Protein AF-A0A1Q7WBE5-F1 (afdb_monomer)

Foldseek 3Di:
DDPQPPPVLVVLVVLLVVLVVVLVVLVVVLVVLVVCLVVPPDPVVNVVSVVVSVVSVVVSVVSNVVSVVSNVVSVVVVVVSVVVVVVVVVVVVVVVVVVPDDD

Secondary structure (DSSP, 8-state):
--------HHHHHHHHHHHHHHHHHHHHHHHHHHTTGGG--SHHHHHHHHHHHHHHHHHHHHHHHHHHHHHHHHHHHHHHHHHHHHHHHHHHHHHHHHH----

Nearest PDB structures (foldseek):
  4ilo-assembly1_A  TM=8.464E-01  e=1.066E+00  Chlamydia trachomatis L2/434/Bu
  3na7-assembly1_A  TM=6.321E-01  e=3.097E+00  Helicobacter pylori NCTC 11638
  6g6w-assembly1_B  TM=4.286E-0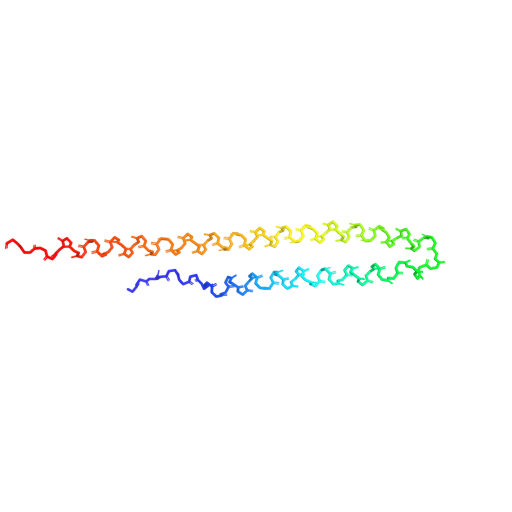1  e=1.761E+00  Bos taurus
  7pg5-assembly1_B  TM=3.885E-01  e=1.286E+00  Homo sapiens
  4jps-assembly1_B  TM=3.597E-01  e=2.566E+00  Homo sapiens

Solvent-accessible surface area (backbone atoms only — not comparable to full-atom values): 5904 Å² total; per-residue (Å²): 131,84,84,66,83,74,67,56,62,63,62,51,51,51,50,40,54,52,45,53,50,52,48,53,54,56,54,55,53,49,58,56,55,62,73,45,63,91,70,53,92,41,71,72,56,44,53,53,47,54,52,48,50,52,53,50,54,53,50,49,52,52,51,46,52,50,44,52,52,52,43,50,52,51,51,52,50,52,52,52,49,56,48,51,55,48,54,51,50,53,49,50,53,53,54,54,60,69,74,66,70,82,130

Radius of gyration: 25.32 Å; Cα contacts (8 Å, |Δi|>4): 22; chains: 1; bounding box: 60×17×75 Å

Structure (mmCIF, N/CA/C/O backbone):
data_AF-A0A1Q7WBE5-F1
#
_entry.id   AF-A0A1Q7WBE5-F1
#
loop_
_atom_site.group_PDB
_atom_site.id
_atom_site.type_symbol
_atom_site.label_atom_id
_atom_site.label_alt_id
_atom_site.label_comp_id
_atom_site.label_asym_id
_atom_site.label_entity_id
_atom_site.label_seq_id
_atom_site.pdbx_PDB_ins_code
_atom_site.Cartn_x
_atom_site.Cartn_y
_atom_site.Cartn_z
_atom_site.occupancy
_atom_site.B_iso_or_equiv
_atom_site.auth_seq_id
_atom_site.auth_comp_id
_atom_site.auth_asym_id
_atom_site.auth_atom_id
_atom_site.pdbx_PDB_model_num
ATOM 1 N N . MET A 1 1 ? -34.214 1.599 15.129 1.00 39.75 1 MET A N 1
ATOM 2 C CA . MET A 1 1 ? -33.223 0.651 14.587 1.00 39.75 1 MET A CA 1
ATOM 3 C C . MET A 1 1 ? -31.984 1.479 14.347 1.00 39.75 1 MET A C 1
ATOM 5 O O . MET A 1 1 ? -32.062 2.416 13.568 1.00 39.75 1 MET A O 1
ATOM 9 N N . ALA A 1 2 ? -30.952 1.291 15.170 1.00 41.69 2 ALA A N 1
ATOM 10 C CA . ALA A 1 2 ? -29.737 2.084 15.064 1.00 41.69 2 ALA A CA 1
ATOM 11 C C . ALA A 1 2 ? -29.084 1.735 13.729 1.00 41.69 2 ALA A C 1
ATOM 13 O O . ALA A 1 2 ? -28.700 0.582 13.533 1.00 41.69 2 ALA A O 1
ATOM 14 N N . ASP A 1 3 ? -29.017 2.716 12.832 1.00 42.69 3 ASP A N 1
ATOM 15 C CA . ASP A 1 3 ? -28.144 2.712 11.662 1.00 42.69 3 ASP A CA 1
ATOM 16 C C . ASP A 1 3 ? -26.711 2.696 12.202 1.00 42.69 3 ASP A C 1
ATOM 18 O O . ASP A 1 3 ? -26.033 3.712 12.360 1.00 42.69 3 ASP A O 1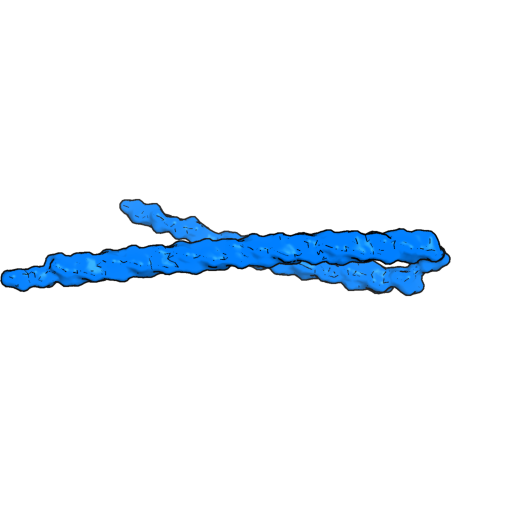
ATOM 22 N N . ARG A 1 4 ? -26.297 1.513 12.655 1.00 46.59 4 ARG A N 1
ATOM 23 C CA . ARG A 1 4 ? -24.919 1.225 12.996 1.00 46.59 4 ARG A CA 1
ATOM 24 C C . ARG A 1 4 ? -24.185 1.491 11.703 1.00 46.59 4 ARG A C 1
ATOM 26 O O . ARG A 1 4 ? -24.576 0.913 10.691 1.00 46.59 4 ARG A O 1
ATOM 33 N N . LEU A 1 5 ? -23.203 2.393 11.726 1.00 46.62 5 LEU A N 1
ATOM 34 C CA . LEU A 1 5 ? -22.273 2.574 10.623 1.00 46.62 5 LEU A CA 1
ATOM 35 C C . LEU A 1 5 ? -21.713 1.188 10.292 1.00 46.62 5 LEU A C 1
ATOM 37 O O . LEU A 1 5 ? -20.707 0.753 10.846 1.00 46.62 5 LEU A O 1
ATOM 41 N N . SER A 1 6 ? -22.383 0.484 9.387 1.00 53.66 6 SER A N 1
ATOM 42 C CA . SER A 1 6 ? -21.873 -0.677 8.697 1.00 53.66 6 SER A CA 1
ATOM 43 C C . SER A 1 6 ? -20.928 -0.114 7.656 1.00 53.66 6 SER A C 1
ATOM 45 O O . SER A 1 6 ? -21.142 -0.238 6.456 1.00 53.66 6 SER A O 1
ATOM 47 N N . VAL A 1 7 ? -19.898 0.595 8.123 1.00 55.62 7 VAL A N 1
ATOM 48 C CA . VAL A 1 7 ? -18.673 0.649 7.357 1.00 55.62 7 VAL A CA 1
ATOM 49 C C . VAL A 1 7 ? -18.280 -0.801 7.262 1.00 55.62 7 VAL A C 1
ATOM 51 O O . VAL A 1 7 ? -18.002 -1.439 8.277 1.00 55.62 7 VAL A O 1
ATOM 54 N N . ASP A 1 8 ? -18.418 -1.320 6.053 1.00 65.81 8 ASP A N 1
ATOM 55 C CA . ASP A 1 8 ? -18.065 -2.676 5.711 1.00 65.81 8 ASP A CA 1
ATOM 56 C C . ASP A 1 8 ? -16.553 -2.790 5.927 1.00 65.81 8 ASP A C 1
ATOM 58 O O . ASP A 1 8 ? -15.729 -2.396 5.099 1.00 65.81 8 ASP A O 1
ATOM 62 N N . LEU A 1 9 ? -16.195 -3.162 7.157 1.00 65.06 9 LEU A N 1
ATOM 63 C CA . LEU A 1 9 ? -14.814 -3.284 7.600 1.00 65.06 9 LEU A CA 1
ATOM 64 C C . LEU A 1 9 ? -14.102 -4.346 6.765 1.00 65.06 9 LEU A C 1
ATOM 66 O O . LEU A 1 9 ? -12.898 -4.224 6.548 1.00 65.06 9 LEU A O 1
ATOM 70 N N . ASP A 1 10 ? -14.863 -5.320 6.266 1.00 69.12 10 ASP A N 1
ATOM 71 C CA . ASP A 1 10 ? -14.390 -6.357 5.364 1.00 69.12 10 ASP A CA 1
ATOM 72 C C . ASP A 1 10 ? -14.088 -5.744 3.989 1.00 69.12 10 ASP A C 1
ATOM 74 O O . ASP A 1 10 ? -13.003 -5.956 3.460 1.00 69.12 10 ASP A O 1
ATOM 78 N N . ALA A 1 11 ? -14.941 -4.854 3.465 1.00 68.81 11 ALA A N 1
ATOM 79 C CA . ALA A 1 11 ? -14.641 -4.118 2.230 1.00 68.81 11 ALA A CA 1
ATOM 80 C C . ALA A 1 11 ? -13.390 -3.219 2.333 1.00 68.81 11 ALA A C 1
ATOM 82 O O . ALA A 1 11 ? -12.666 -3.047 1.348 1.00 68.81 11 ALA A O 1
ATOM 83 N N . LEU A 1 12 ? -13.107 -2.639 3.507 1.00 69.50 12 LEU A N 1
ATOM 84 C CA . LEU A 1 12 ? -11.876 -1.867 3.732 1.00 69.50 12 LEU A CA 1
ATOM 85 C C . LEU A 1 12 ? -10.629 -2.759 3.832 1.00 69.50 12 LEU A C 1
ATOM 87 O O . LEU A 1 12 ? -9.564 -2.365 3.349 1.00 69.50 12 LEU A O 1
ATOM 91 N N . ASP A 1 13 ? -10.744 -3.950 4.420 1.00 69.94 13 ASP A N 1
ATOM 92 C CA . ASP A 1 13 ? -9.646 -4.925 4.473 1.00 69.94 13 ASP A CA 1
ATOM 93 C C . ASP A 1 13 ? -9.380 -5.553 3.090 1.00 69.94 13 ASP A C 1
ATOM 95 O O . ASP A 1 13 ? -8.228 -5.683 2.665 1.00 69.94 13 ASP A O 1
ATOM 99 N N . ASP A 1 14 ? -10.438 -5.813 2.319 1.00 77.06 14 ASP A N 1
ATOM 100 C CA . ASP A 1 14 ? -10.369 -6.208 0.910 1.00 77.06 14 ASP A CA 1
ATOM 101 C C . ASP A 1 14 ? -9.687 -5.130 0.065 1.00 77.06 14 ASP A C 1
ATOM 103 O O . ASP A 1 14 ? -8.841 -5.426 -0.784 1.00 77.06 14 ASP A O 1
ATOM 107 N N . PHE A 1 15 ? -10.024 -3.858 0.296 1.00 76.69 15 PHE A N 1
ATOM 108 C CA . PHE A 1 15 ? -9.382 -2.746 -0.393 1.00 76.69 15 PHE A CA 1
ATOM 109 C C . PHE A 1 15 ? -7.884 -2.670 -0.071 1.00 76.69 15 PHE A C 1
ATOM 111 O O . PHE A 1 15 ? -7.081 -2.516 -0.994 1.00 76.69 15 PHE A O 1
ATOM 118 N N . ARG A 1 16 ? -7.485 -2.871 1.195 1.00 77.00 16 ARG A N 1
ATOM 119 C CA . ARG A 1 16 ? -6.064 -2.983 1.572 1.00 77.00 16 ARG A CA 1
ATOM 120 C C . ARG A 1 16 ? -5.380 -4.126 0.822 1.00 77.00 16 ARG A C 1
ATOM 122 O O . ARG A 1 16 ? -4.341 -3.917 0.208 1.00 77.00 16 ARG A O 1
ATOM 129 N N . THR A 1 17 ? -5.991 -5.306 0.813 1.00 80.38 17 THR A N 1
ATOM 130 C CA . THR A 1 17 ? -5.441 -6.499 0.150 1.00 80.38 17 THR A CA 1
ATOM 131 C C . THR A 1 17 ? -5.230 -6.277 -1.353 1.00 80.38 17 THR A C 1
ATOM 133 O O . THR A 1 17 ? -4.226 -6.706 -1.931 1.00 80.38 17 THR A O 1
ATOM 136 N N . ARG A 1 18 ? -6.143 -5.546 -2.004 1.00 81.06 18 ARG A N 1
ATOM 137 C CA . ARG A 1 18 ? -5.997 -5.147 -3.413 1.00 81.06 18 ARG A CA 1
ATOM 138 C C . ARG A 1 18 ? -4.832 -4.181 -3.623 1.00 81.06 18 ARG A C 1
ATOM 140 O O . ARG A 1 18 ? -4.100 -4.336 -4.597 1.00 81.06 18 ARG A O 1
ATOM 147 N N . LEU A 1 19 ? -4.634 -3.219 -2.723 1.00 78.19 19 LEU A N 1
ATOM 148 C CA . LEU A 1 19 ? -3.496 -2.296 -2.776 1.00 78.19 19 LEU A CA 1
ATOM 149 C C . LEU A 1 19 ? -2.156 -3.028 -2.595 1.00 78.19 19 LEU A C 1
ATOM 151 O O . LEU A 1 19 ? -1.224 -2.779 -3.361 1.00 78.19 19 LEU A O 1
ATOM 155 N N . ASP A 1 20 ? -2.086 -3.985 -1.669 1.00 76.44 20 ASP A N 1
ATOM 156 C CA . ASP A 1 20 ? -0.901 -4.831 -1.473 1.00 76.44 20 ASP A CA 1
ATOM 157 C C . ASP A 1 20 ? -0.596 -5.675 -2.723 1.00 76.44 20 ASP A C 1
ATOM 159 O O . ASP A 1 20 ? 0.556 -5.799 -3.141 1.00 76.44 20 ASP A O 1
ATOM 163 N N . THR A 1 21 ? -1.633 -6.197 -3.383 1.00 83.44 21 THR A N 1
ATOM 164 C CA . THR A 1 21 ? -1.487 -6.942 -4.644 1.00 83.44 21 THR A CA 1
ATOM 165 C C . THR A 1 21 ? -0.927 -6.058 -5.762 1.00 83.44 21 THR A C 1
ATOM 167 O O . THR A 1 21 ? -0.032 -6.478 -6.496 1.00 83.44 21 THR A O 1
ATOM 170 N N . ILE A 1 22 ? -1.414 -4.818 -5.888 1.00 79.06 22 ILE A N 1
ATOM 171 C CA . ILE A 1 22 ? -0.901 -3.851 -6.872 1.00 79.06 22 ILE A CA 1
ATOM 172 C C . ILE A 1 22 ? 0.584 -3.569 -6.613 1.00 79.06 22 ILE A C 1
ATOM 174 O O . ILE A 1 22 ? 1.380 -3.584 -7.551 1.00 79.06 22 ILE A O 1
ATOM 178 N N . LYS A 1 23 ? 0.977 -3.381 -5.347 1.00 76.50 23 LYS A N 1
ATOM 179 C CA . LYS A 1 23 ? 2.381 -3.195 -4.952 1.00 76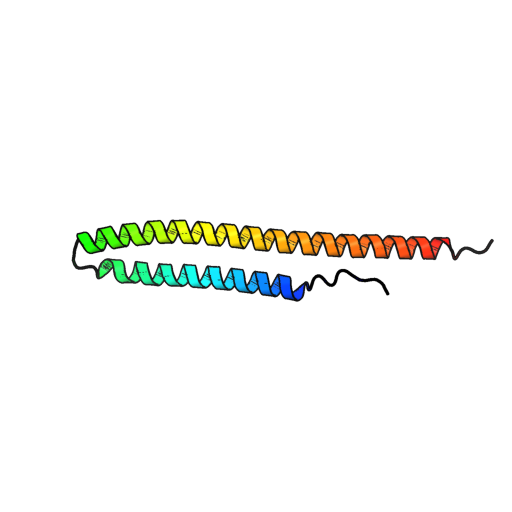.50 23 LYS A CA 1
ATOM 180 C C . LYS A 1 23 ? 3.257 -4.370 -5.406 1.00 76.50 23 LYS A C 1
ATOM 182 O O . LYS A 1 23 ? 4.272 -4.153 -6.064 1.00 76.50 23 LYS A O 1
ATOM 187 N N . GLN A 1 24 ? 2.825 -5.605 -5.151 1.00 79.94 24 GLN A N 1
ATOM 188 C CA . GLN A 1 24 ? 3.559 -6.809 -5.561 1.00 79.94 24 GLN A CA 1
ATOM 189 C C . GLN A 1 24 ? 3.702 -6.940 -7.086 1.00 79.94 24 GLN A C 1
ATOM 191 O O . GLN A 1 24 ? 4.764 -7.317 -7.582 1.00 79.94 24 GLN A O 1
ATOM 196 N N . GLN A 1 25 ? 2.656 -6.614 -7.851 1.00 77.31 25 GLN A N 1
ATOM 197 C CA . GLN A 1 25 ? 2.710 -6.661 -9.318 1.00 77.31 25 GLN A CA 1
ATOM 198 C C . GLN A 1 25 ? 3.676 -5.615 -9.895 1.00 77.31 25 GLN A C 1
ATOM 200 O O . GLN A 1 25 ? 4.403 -5.895 -10.855 1.00 77.31 25 GLN A O 1
ATOM 205 N N . LEU A 1 26 ? 3.723 -4.424 -9.291 1.00 74.62 26 LEU A N 1
ATOM 206 C CA . LEU A 1 26 ? 4.672 -3.375 -9.665 1.00 74.62 26 LEU A CA 1
ATOM 207 C C . LEU A 1 26 ? 6.123 -3.792 -9.376 1.00 74.62 26 LEU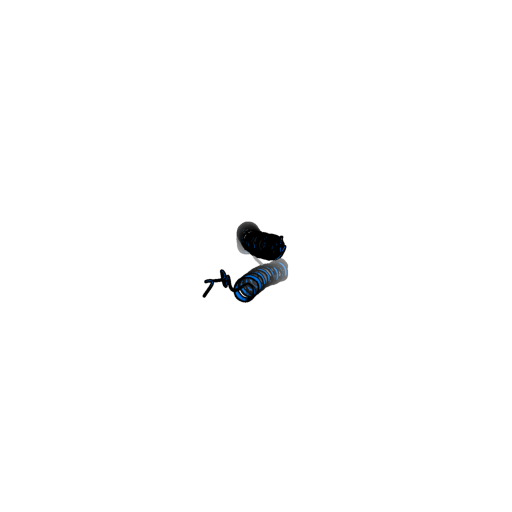 A C 1
ATOM 209 O O . LEU A 1 26 ? 6.997 -3.556 -10.213 1.00 74.62 26 LEU A O 1
ATOM 213 N N . ASP A 1 27 ? 6.372 -4.464 -8.248 1.00 75.06 27 ASP A N 1
ATOM 214 C CA . ASP A 1 27 ? 7.686 -5.027 -7.910 1.00 75.06 27 ASP A CA 1
ATOM 215 C C . ASP A 1 27 ? 8.106 -6.144 -8.881 1.00 75.06 27 ASP A C 1
ATOM 217 O O . ASP A 1 27 ? 9.232 -6.150 -9.380 1.00 75.06 27 ASP A O 1
ATOM 221 N N . SER A 1 28 ? 7.196 -7.060 -9.228 1.00 77.12 28 SER A N 1
ATOM 222 C CA . SER A 1 28 ? 7.485 -8.142 -10.184 1.00 77.12 28 SER A CA 1
ATOM 223 C C . SER A 1 28 ? 7.857 -7.619 -11.577 1.00 77.12 28 SER A C 1
ATOM 225 O O . SER A 1 28 ? 8.693 -8.208 -12.269 1.00 77.12 28 SER A O 1
ATOM 227 N N . SER A 1 29 ? 7.242 -6.514 -12.000 1.00 70.38 29 SER A N 1
ATOM 228 C CA . SER A 1 29 ? 7.520 -5.894 -13.300 1.00 70.38 29 SER A CA 1
ATOM 229 C C . SER A 1 29 ? 8.930 -5.290 -13.353 1.00 70.38 29 SER A C 1
ATOM 231 O O . SER A 1 29 ? 9.594 -5.391 -14.379 1.00 70.38 29 SER A O 1
ATOM 233 N N . HIS A 1 30 ? 9.427 -4.738 -12.238 1.00 69.94 30 HIS A N 1
ATOM 234 C CA . HIS A 1 30 ? 10.807 -4.245 -12.118 1.00 69.94 30 HIS A CA 1
ATOM 235 C C . HIS A 1 30 ? 11.830 -5.363 -12.315 1.00 69.94 30 HIS A C 1
ATOM 237 O O . HIS A 1 30 ? 12.734 -5.236 -13.131 1.00 69.94 30 HIS A O 1
ATOM 243 N N . HIS A 1 31 ? 11.649 -6.487 -11.616 1.00 69.25 31 HIS A N 1
ATOM 244 C CA . HIS A 1 31 ? 12.576 -7.617 -11.709 1.00 69.25 31 HIS A CA 1
ATOM 245 C C . HIS A 1 31 ? 12.676 -8.175 -13.136 1.00 69.25 31 HIS A C 1
ATOM 247 O O . HIS A 1 31 ? 13.732 -8.624 -13.572 1.00 69.25 31 HIS A O 1
ATOM 253 N N . THR A 1 32 ? 11.571 -8.097 -13.881 1.00 69.62 32 THR A N 1
ATOM 254 C CA . THR A 1 32 ? 11.540 -8.476 -15.294 1.00 69.62 32 THR A CA 1
ATOM 255 C C . THR A 1 32 ? 12.391 -7.528 -16.139 1.00 69.62 32 THR A C 1
ATOM 257 O O . THR A 1 32 ? 13.162 -8.003 -16.960 1.00 69.62 32 THR A O 1
ATOM 260 N N . ILE A 1 33 ? 12.301 -6.211 -15.933 1.00 68.69 33 ILE A N 1
ATOM 261 C CA . ILE A 1 33 ? 13.067 -5.214 -16.703 1.00 68.69 33 ILE A CA 1
ATOM 262 C C . ILE A 1 33 ? 14.573 -5.354 -16.444 1.00 68.69 33 ILE A C 1
ATOM 264 O O . ILE A 1 33 ? 15.330 -5.440 -17.410 1.00 68.69 33 ILE A O 1
ATOM 268 N N . ASP A 1 34 ? 14.984 -5.474 -15.176 1.00 68.88 34 ASP A N 1
ATOM 269 C CA . ASP A 1 34 ? 16.393 -5.670 -14.792 1.00 68.88 34 ASP A CA 1
ATOM 270 C C . ASP A 1 34 ? 16.993 -6.918 -15.453 1.00 68.88 34 ASP A C 1
ATOM 272 O O . ASP A 1 34 ? 18.143 -6.919 -15.882 1.00 68.88 34 ASP A O 1
ATOM 276 N N . SER A 1 35 ? 16.202 -7.991 -15.581 1.00 68.19 35 SER A N 1
ATOM 277 C CA . SER A 1 35 ? 16.672 -9.256 -16.159 1.00 68.19 35 SER A CA 1
ATOM 278 C C . SER A 1 35 ? 17.045 -9.175 -17.646 1.00 68.19 35 SER A C 1
ATOM 280 O O . SER A 1 35 ? 17.707 -10.079 -18.154 1.00 68.19 35 SER A O 1
ATOM 282 N N . TYR A 1 36 ? 16.644 -8.106 -18.345 1.00 66.19 36 TYR A N 1
ATOM 283 C CA . TYR A 1 36 ? 16.961 -7.889 -19.758 1.00 66.19 36 TYR A CA 1
ATOM 284 C C . TYR A 1 36 ? 18.127 -6.919 -19.992 1.00 66.19 36 TYR A C 1
ATOM 286 O O . TYR A 1 36 ? 18.545 -6.782 -21.142 1.00 66.19 36 TYR A O 1
ATOM 294 N N . ASP A 1 37 ? 18.670 -6.273 -18.952 1.00 64.06 37 ASP A N 1
ATOM 295 C CA . ASP A 1 37 ? 19.667 -5.200 -19.100 1.00 64.06 37 ASP A CA 1
ATOM 296 C C . ASP A 1 37 ? 20.949 -5.670 -19.823 1.00 64.06 37 ASP A C 1
ATOM 298 O O . ASP A 1 37 ? 21.455 -5.009 -20.733 1.00 64.06 37 ASP A O 1
ATOM 302 N N . ASP A 1 38 ? 21.383 -6.903 -19.545 1.00 64.00 38 ASP A N 1
ATOM 303 C CA . ASP A 1 38 ? 22.549 -7.536 -20.178 1.00 64.00 38 ASP A CA 1
ATOM 304 C C . ASP A 1 38 ? 22.322 -7.963 -21.647 1.00 64.00 38 ASP A C 1
ATOM 306 O O . ASP A 1 38 ? 23.271 -8.324 -22.350 1.00 64.00 38 ASP A O 1
ATOM 310 N N . ALA A 1 39 ? 21.080 -7.934 -22.146 1.00 63.31 39 ALA A N 1
ATOM 311 C CA . ALA A 1 39 ? 20.721 -8.391 -23.494 1.00 63.31 39 ALA A CA 1
ATOM 312 C C . ALA A 1 39 ? 20.622 -7.256 -24.533 1.00 63.31 39 ALA A C 1
ATOM 314 O O . ALA A 1 39 ? 20.428 -7.515 -25.728 1.00 63.31 39 ALA A O 1
ATOM 315 N N . TYR A 1 40 ? 20.757 -5.992 -24.123 1.00 63.69 40 TYR A N 1
ATOM 316 C CA . TYR A 1 40 ? 20.579 -4.849 -25.017 1.00 63.69 40 TYR A CA 1
ATOM 317 C C . TYR A 1 40 ? 21.847 -4.558 -25.833 1.00 63.69 40 TYR A C 1
ATOM 319 O O . TYR A 1 40 ? 22.700 -3.757 -25.466 1.00 63.69 40 TYR A O 1
ATOM 327 N N . GLY A 1 41 ? 21.951 -5.179 -27.010 1.00 63.12 41 GLY A N 1
ATOM 328 C CA . GLY A 1 41 ? 23.101 -5.066 -27.920 1.00 63.12 41 GLY A CA 1
ATOM 329 C C . GLY A 1 41 ? 23.367 -3.691 -28.566 1.00 63.12 41 GLY A C 1
ATOM 330 O O . GLY A 1 41 ? 24.152 -3.628 -29.508 1.00 63.12 41 GLY A O 1
ATOM 331 N N . SER A 1 42 ? 22.738 -2.590 -28.124 1.00 76.44 42 SER A N 1
ATOM 332 C CA . SER A 1 42 ? 23.065 -1.234 -28.606 1.00 76.44 42 SER A CA 1
ATOM 333 C C . SER A 1 42 ? 22.986 -0.177 -27.499 1.00 76.44 42 SER A C 1
ATOM 335 O O . SER A 1 42 ? 22.030 -0.158 -26.724 1.00 76.44 42 SER A O 1
ATOM 337 N N . ASP A 1 43 ? 23.948 0.751 -27.476 1.00 77.06 43 ASP A N 1
ATOM 338 C CA . ASP A 1 43 ? 24.069 1.802 -26.448 1.00 77.06 43 ASP A CA 1
ATOM 339 C C . ASP A 1 43 ? 22.832 2.704 -26.360 1.00 77.06 43 ASP A C 1
ATOM 341 O O . ASP A 1 43 ? 22.396 3.068 -25.274 1.00 77.06 43 ASP A O 1
ATOM 345 N N . LYS A 1 44 ? 22.189 2.991 -27.498 1.00 79.56 44 LYS A N 1
ATOM 346 C CA . LYS A 1 44 ? 20.955 3.790 -27.536 1.00 79.56 44 LYS A CA 1
ATOM 347 C C . LYS A 1 44 ? 19.771 3.084 -26.869 1.00 79.56 44 LYS A C 1
ATOM 349 O O . LYS A 1 44 ? 18.931 3.743 -26.263 1.00 79.56 44 LYS A O 1
ATOM 354 N N . VAL A 1 45 ? 19.672 1.763 -27.022 1.00 78.19 45 VAL A N 1
ATOM 355 C CA . VAL A 1 45 ? 18.620 0.975 -26.362 1.00 78.19 45 VAL A CA 1
ATOM 356 C C . VAL A 1 45 ? 18.897 0.907 -24.867 1.00 78.19 45 VAL A C 1
ATOM 358 O O . VAL A 1 45 ? 17.975 1.113 -24.089 1.00 78.19 45 VAL A O 1
ATOM 361 N N . ARG A 1 46 ? 20.159 0.725 -24.473 1.00 76.94 46 ARG A N 1
ATOM 362 C CA . ARG A 1 46 ? 20.585 0.744 -23.070 1.00 76.94 46 ARG A CA 1
ATOM 363 C C . ARG A 1 46 ? 20.228 2.059 -22.369 1.00 76.94 46 ARG A C 1
ATOM 365 O O . ARG A 1 46 ? 19.562 2.032 -21.34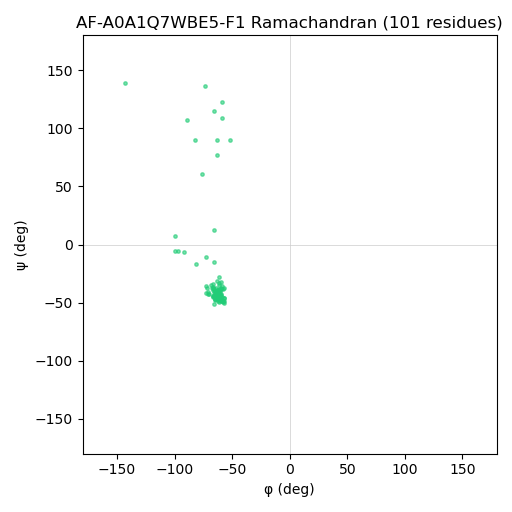3 1.00 76.94 46 ARG A O 1
ATOM 372 N N . ASP A 1 47 ? 20.565 3.207 -22.960 1.00 82.44 47 ASP A N 1
ATOM 373 C CA . ASP A 1 47 ? 20.211 4.524 -22.402 1.00 82.44 47 ASP A CA 1
ATOM 374 C C . ASP A 1 47 ? 18.690 4.713 -22.294 1.00 82.44 47 ASP A C 1
ATOM 376 O O . ASP A 1 47 ? 18.179 5.212 -21.289 1.00 82.44 47 ASP A O 1
ATOM 380 N N . ALA A 1 48 ? 17.937 4.287 -23.314 1.00 84.12 48 ALA A N 1
ATOM 381 C CA . ALA A 1 48 ? 16.477 4.342 -23.283 1.00 84.12 48 ALA A CA 1
ATOM 382 C C . ALA A 1 48 ? 15.886 3.443 -22.183 1.00 84.12 48 ALA A C 1
ATOM 384 O O . ALA A 1 48 ? 14.907 3.832 -21.544 1.00 84.12 48 ALA A O 1
ATOM 385 N N . MET A 1 49 ? 16.484 2.274 -21.942 1.00 79.44 49 MET A N 1
ATOM 386 C CA . MET A 1 49 ? 16.083 1.350 -20.881 1.00 79.44 49 MET A CA 1
ATOM 387 C C . MET A 1 49 ? 16.433 1.879 -19.495 1.00 79.44 49 MET A C 1
ATOM 389 O O . MET A 1 49 ? 15.551 1.890 -18.645 1.00 79.44 49 MET A O 1
ATOM 393 N N . HIS A 1 50 ? 17.617 2.456 -19.291 1.00 79.12 50 HIS A N 1
ATOM 394 C CA . HIS A 1 50 ? 17.948 3.145 -18.039 1.00 79.12 50 HIS A CA 1
ATOM 395 C C . HIS A 1 50 ? 17.001 4.312 -17.742 1.00 79.12 50 HIS A C 1
ATOM 397 O O . HIS A 1 50 ? 16.544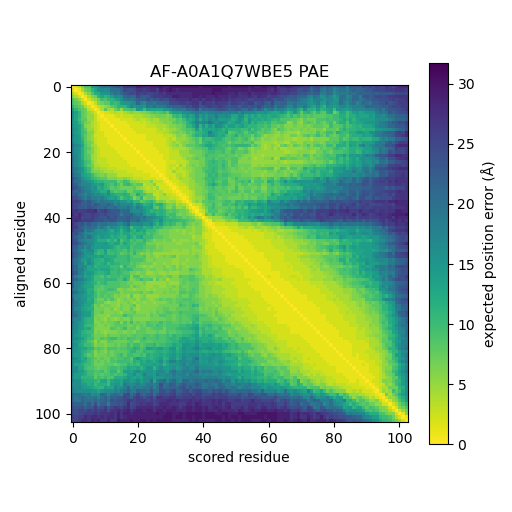 4.489 -16.609 1.00 79.12 50 HIS A O 1
ATOM 403 N N . HIS A 1 51 ? 16.665 5.121 -18.750 1.00 84.69 51 HIS A N 1
ATOM 404 C CA . HIS A 1 51 ? 15.680 6.183 -18.567 1.00 84.69 51 HIS A CA 1
ATOM 405 C C . HIS A 1 51 ? 14.308 5.615 -18.214 1.00 84.69 51 HIS A C 1
ATOM 407 O O . HIS A 1 51 ? 13.672 6.112 -17.283 1.00 84.69 51 HIS A O 1
ATOM 413 N N . PHE A 1 52 ? 13.855 4.584 -18.921 1.00 83.12 52 PHE A N 1
ATOM 414 C CA . PHE A 1 52 ? 12.592 3.921 -18.627 1.00 83.12 52 PHE A CA 1
ATOM 415 C C . PHE A 1 52 ? 12.563 3.349 -17.203 1.00 83.12 52 PHE A C 1
ATOM 417 O O . PHE A 1 52 ? 11.634 3.650 -16.458 1.00 83.12 52 PHE A O 1
ATOM 424 N N . GLU A 1 53 ? 13.599 2.617 -16.794 1.00 81.38 53 GLU A N 1
ATOM 425 C CA . GLU A 1 53 ? 13.758 2.038 -15.457 1.00 81.38 53 GLU A CA 1
ATOM 426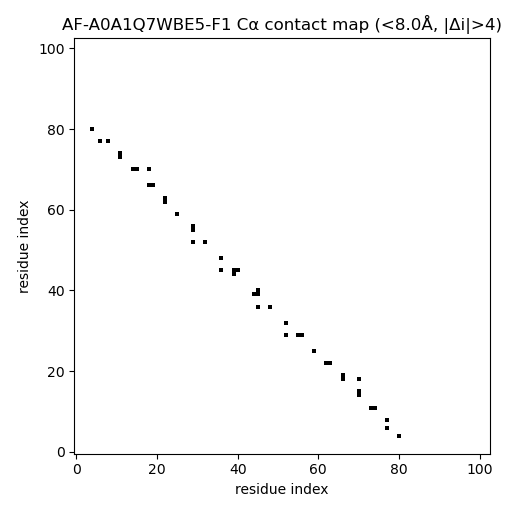 C C . GLU A 1 53 ? 13.704 3.120 -14.369 1.00 81.38 53 GLU A C 1
ATOM 428 O O . GLU A 1 53 ? 12.953 2.992 -13.401 1.00 81.38 53 GLU A O 1
ATOM 433 N N . SER A 1 54 ? 14.414 4.240 -14.552 1.00 83.25 54 SER A N 1
ATOM 434 C CA . SER A 1 54 ? 14.386 5.350 -13.593 1.00 83.25 54 SER A CA 1
ATOM 435 C C . SER A 1 54 ? 12.983 5.944 -13.440 1.00 83.25 54 SER A C 1
ATOM 437 O O . SER A 1 54 ? 12.518 6.128 -12.316 1.00 83.25 54 SER A O 1
ATOM 439 N N . HIS A 1 55 ? 12.285 6.223 -14.546 1.00 83.62 55 HIS A N 1
ATOM 440 C CA . HIS A 1 55 ? 10.927 6.776 -14.492 1.00 83.62 55 HIS A CA 1
ATOM 441 C C . HIS A 1 55 ? 9.924 5.762 -13.931 1.00 83.62 55 HIS A C 1
ATOM 443 O O . HIS A 1 55 ? 9.032 6.132 -13.168 1.00 83.62 55 HIS A O 1
ATOM 449 N N . TRP A 1 56 ? 10.085 4.481 -14.265 1.00 83.12 56 TRP A N 1
ATOM 450 C CA . TRP A 1 56 ? 9.290 3.390 -13.715 1.00 83.12 56 TRP A CA 1
ATOM 451 C C . TRP A 1 56 ? 9.473 3.275 -12.198 1.00 83.12 56 TRP A C 1
ATOM 453 O O . TRP A 1 56 ? 8.493 3.210 -11.455 1.00 83.12 56 TRP A O 1
ATOM 463 N N . ARG A 1 57 ? 10.719 3.323 -11.715 1.00 82.50 57 ARG A N 1
ATOM 464 C CA . ARG A 1 57 ? 11.060 3.311 -10.286 1.00 82.50 57 ARG A CA 1
ATOM 465 C C . ARG A 1 57 ? 10.474 4.509 -9.539 1.00 82.50 57 ARG A C 1
ATOM 467 O O . ARG A 1 57 ? 10.003 4.366 -8.410 1.00 82.50 57 ARG A O 1
ATOM 474 N N . ASP A 1 58 ? 10.496 5.688 -10.140 1.00 85.62 58 ASP A N 1
ATOM 475 C CA . ASP A 1 58 ? 9.949 6.881 -9.498 1.00 85.62 58 ASP A CA 1
ATOM 476 C C . ASP A 1 58 ? 8.411 6.833 -9.479 1.00 85.62 58 ASP A C 1
ATOM 478 O O . ASP A 1 58 ? 7.788 7.083 -8.442 1.00 85.62 58 ASP A O 1
ATOM 482 N N . GLY A 1 59 ? 7.794 6.399 -10.583 1.00 82.00 59 GLY A N 1
ATOM 483 C CA . GLY A 1 59 ? 6.352 6.173 -10.684 1.00 82.00 59 GLY A CA 1
ATOM 484 C C . GLY A 1 59 ? 5.845 5.122 -9.695 1.00 82.00 59 GLY A C 1
ATOM 485 O O . GLY A 1 59 ? 4.879 5.376 -8.972 1.00 82.00 59 GLY A O 1
ATOM 486 N N . ARG A 1 60 ? 6.521 3.970 -9.578 1.00 83.56 60 ARG A N 1
ATOM 487 C CA . ARG A 1 60 ? 6.124 2.909 -8.636 1.00 83.56 60 ARG A CA 1
ATOM 488 C C . ARG A 1 60 ? 6.229 3.373 -7.184 1.00 83.56 60 ARG A C 1
ATOM 490 O O . ARG A 1 60 ? 5.300 3.130 -6.423 1.00 83.56 60 ARG A O 1
ATOM 497 N N . LYS A 1 61 ? 7.286 4.112 -6.812 1.00 83.88 61 LYS A N 1
ATOM 498 C CA . LYS A 1 61 ? 7.416 4.702 -5.466 1.00 83.88 61 LYS A CA 1
ATOM 499 C C . LYS A 1 61 ? 6.262 5.649 -5.150 1.00 83.88 61 LYS A C 1
ATOM 501 O O . LYS A 1 61 ? 5.783 5.689 -4.018 1.00 83.88 61 LYS A O 1
ATOM 506 N N . HIS A 1 62 ? 5.813 6.424 -6.136 1.00 84.75 62 HIS A N 1
ATOM 507 C CA . HIS A 1 62 ? 4.669 7.312 -5.964 1.00 84.75 62 HIS A CA 1
ATOM 508 C C . HIS A 1 62 ? 3.360 6.535 -5.742 1.00 84.75 62 HIS A C 1
ATOM 510 O O . HIS A 1 62 ? 2.590 6.874 -4.837 1.00 84.75 62 HIS A O 1
ATOM 516 N N . VAL A 1 63 ? 3.128 5.475 -6.523 1.00 79.06 63 VAL A N 1
ATOM 517 C CA . VAL A 1 63 ? 1.950 4.604 -6.374 1.00 79.06 63 VAL A CA 1
ATOM 518 C C . VAL A 1 63 ? 1.973 3.877 -5.031 1.00 79.06 63 VAL A C 1
ATOM 520 O O . VAL A 1 63 ? 0.969 3.894 -4.326 1.00 79.06 63 VAL A O 1
ATOM 523 N N . GLU A 1 64 ? 3.116 3.320 -4.633 1.00 80.50 64 GLU A N 1
ATOM 524 C CA . GLU A 1 64 ? 3.312 2.645 -3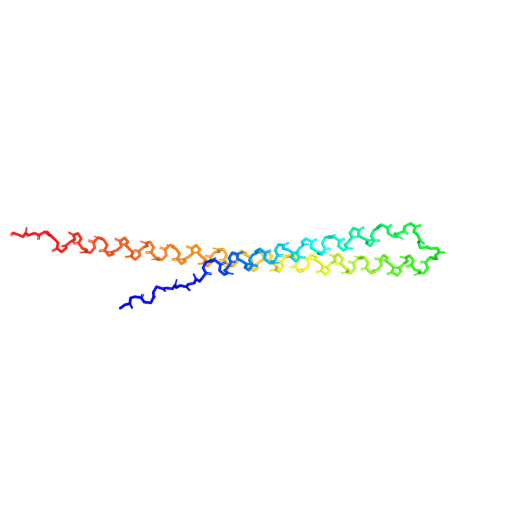.344 1.00 80.50 64 GLU A CA 1
ATOM 525 C C . GLU A 1 64 ? 2.998 3.578 -2.170 1.00 80.50 64 GLU A C 1
ATOM 527 O O . GLU A 1 64 ? 2.175 3.250 -1.320 1.00 80.50 64 GLU A O 1
ATOM 532 N N . LYS A 1 65 ? 3.557 4.793 -2.168 1.00 85.94 65 LYS A N 1
ATOM 533 C CA . LYS A 1 65 ? 3.289 5.782 -1.116 1.00 85.94 65 LYS A CA 1
ATOM 534 C C . LYS A 1 65 ? 1.814 6.184 -1.052 1.00 85.94 65 LYS A C 1
ATOM 536 O O . LYS A 1 65 ? 1.265 6.397 0.032 1.00 85.94 65 LYS A O 1
ATOM 541 N N . THR A 1 66 ? 1.166 6.312 -2.207 1.00 82.31 66 THR A N 1
ATOM 542 C CA . THR A 1 66 ? -0.266 6.633 -2.283 1.00 82.31 66 THR A CA 1
ATOM 543 C C . THR A 1 66 ? -1.108 5.484 -1.737 1.00 82.31 66 THR A C 1
ATOM 545 O O . THR A 1 66 ? -2.004 5.715 -0.927 1.00 82.31 66 THR A O 1
ATOM 548 N N . ALA A 1 67 ? -0.783 4.249 -2.118 1.00 80.69 67 ALA A N 1
ATOM 549 C CA . ALA A 1 67 ? -1.431 3.045 -1.618 1.00 80.69 67 ALA A CA 1
ATOM 550 C C . ALA A 1 67 ? -1.285 2.910 -0.093 1.00 80.69 67 ALA A C 1
ATOM 552 O O . ALA A 1 67 ? -2.282 2.720 0.599 1.00 80.69 67 ALA A O 1
ATOM 553 N N . GLU A 1 68 ? -0.082 3.106 0.449 1.00 83.00 68 GLU A N 1
ATOM 554 C CA . GLU A 1 68 ? 0.167 3.105 1.898 1.00 83.00 68 GLU A CA 1
ATOM 555 C C . GLU A 1 68 ? -0.622 4.203 2.618 1.00 83.00 68 GLU A C 1
ATOM 557 O O . GLU A 1 68 ? -1.199 3.972 3.680 1.00 83.00 68 GLU A O 1
ATOM 562 N N . THR A 1 69 ? -0.707 5.396 2.027 1.00 87.56 69 THR A N 1
ATOM 563 C CA . THR A 1 69 ? -1.500 6.498 2.587 1.00 87.56 69 THR A CA 1
ATOM 564 C C . THR A 1 69 ? -2.982 6.128 2.660 1.00 87.56 69 THR A C 1
ATOM 566 O O . THR A 1 69 ? -3.608 6.305 3.704 1.00 87.56 69 THR A O 1
ATOM 569 N N . LEU A 1 70 ? -3.537 5.570 1.581 1.00 82.56 70 LEU A N 1
ATOM 570 C CA . LEU A 1 70 ? -4.933 5.133 1.530 1.00 82.56 70 LEU A CA 1
ATOM 571 C C . LEU A 1 70 ? -5.213 3.999 2.522 1.00 82.56 70 LEU A C 1
ATOM 573 O O . LEU A 1 70 ? -6.219 4.043 3.232 1.00 82.56 70 LEU A O 1
ATOM 577 N N . ALA A 1 71 ? -4.311 3.022 2.623 1.00 78.81 71 ALA A N 1
ATOM 578 C CA . ALA A 1 71 ? -4.413 1.932 3.588 1.00 78.81 71 ALA A CA 1
ATOM 579 C C . ALA A 1 71 ? -4.401 2.449 5.037 1.00 78.81 71 ALA A C 1
ATOM 581 O O . ALA A 1 71 ? -5.232 2.038 5.848 1.00 78.81 71 ALA A O 1
ATOM 582 N N . ASN A 1 72 ? -3.520 3.401 5.355 1.00 82.94 72 ASN A N 1
ATOM 583 C CA . ASN A 1 72 ? -3.462 4.027 6.677 1.00 82.94 72 ASN A CA 1
ATOM 584 C C . ASN A 1 72 ? -4.739 4.817 6.997 1.00 82.94 72 ASN A C 1
ATOM 586 O O . ASN A 1 72 ? -5.270 4.711 8.102 1.00 82.94 72 ASN A O 1
ATOM 590 N N . MET A 1 73 ? -5.272 5.571 6.031 1.00 84.19 73 MET A N 1
ATOM 591 C CA . MET A 1 73 ? -6.539 6.292 6.197 1.00 84.19 73 MET A CA 1
ATOM 592 C C . MET A 1 73 ? -7.711 5.341 6.449 1.00 84.19 73 MET A C 1
ATOM 594 O O . MET A 1 73 ? -8.526 5.597 7.339 1.00 84.19 73 MET A O 1
ATOM 598 N N . ALA A 1 74 ? -7.789 4.236 5.704 1.00 78.81 74 ALA A N 1
ATOM 599 C CA . ALA A 1 74 ? -8.782 3.193 5.936 1.00 78.81 74 ALA A CA 1
ATOM 600 C C . ALA A 1 74 ? -8.643 2.615 7.353 1.00 78.81 74 ALA A C 1
ATOM 602 O O . ALA A 1 74 ? -9.622 2.578 8.098 1.00 78.81 74 ALA A O 1
ATOM 603 N N . HIS A 1 75 ? -7.426 2.250 7.764 1.00 80.19 75 HIS A N 1
ATOM 604 C CA . HIS A 1 75 ? -7.158 1.693 9.090 1.00 80.19 75 HIS A CA 1
ATOM 605 C C . HIS A 1 75 ? -7.566 2.639 10.232 1.00 80.19 75 HIS A C 1
ATOM 607 O O . HIS A 1 75 ? -8.273 2.232 11.158 1.00 80.19 75 HIS A O 1
ATOM 613 N N . GLU A 1 76 ? -7.176 3.914 10.159 1.00 86.44 76 GLU A N 1
ATOM 614 C CA . GLU A 1 76 ? -7.536 4.901 11.181 1.00 86.44 76 GLU A CA 1
ATOM 615 C C . GLU A 1 76 ? -9.044 5.188 11.195 1.00 86.44 76 GLU A C 1
ATOM 617 O O . GLU A 1 76 ? -9.624 5.348 12.270 1.00 86.44 76 GLU A O 1
ATOM 622 N N . SER A 1 77 ? -9.712 5.149 10.037 1.00 81.19 77 SER A N 1
ATOM 623 C CA . SER A 1 77 ? -11.174 5.266 9.964 1.00 81.19 77 SER A CA 1
ATOM 624 C C . SER A 1 77 ? -11.864 4.112 10.697 1.00 81.19 77 SER A C 1
ATOM 626 O O . SER A 1 77 ? -12.719 4.346 11.553 1.00 81.19 77 SER A O 1
ATOM 628 N N . VAL A 1 78 ? -11.447 2.864 10.444 1.00 80.88 78 VAL A N 1
ATOM 629 C CA . VAL A 1 78 ? -11.967 1.675 11.147 1.00 80.88 78 VAL A CA 1
ATOM 630 C C . VAL A 1 78 ? -11.786 1.800 12.657 1.00 80.88 78 VAL A C 1
ATOM 632 O O . VAL A 1 78 ? -12.704 1.528 13.435 1.00 80.88 78 VAL A O 1
ATOM 635 N N . LYS A 1 79 ? -10.600 2.222 13.090 1.00 84.31 79 LYS A N 1
ATOM 636 C CA . LYS A 1 79 ? -10.268 2.395 14.504 1.00 84.31 79 LYS A CA 1
ATOM 637 C C . LYS A 1 79 ? -11.128 3.473 15.166 1.00 84.31 79 LYS A C 1
AT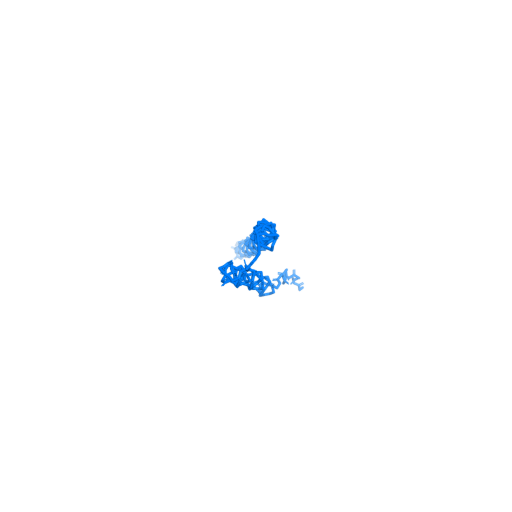OM 639 O O . LYS A 1 79 ? -11.625 3.249 16.271 1.00 84.31 79 LYS A O 1
ATOM 644 N N . ALA A 1 80 ? -11.346 4.604 14.494 1.00 86.44 80 ALA A N 1
ATOM 645 C CA . ALA A 1 80 ? -12.201 5.684 14.982 1.00 86.44 80 ALA A CA 1
ATOM 646 C C . ALA A 1 80 ? -13.668 5.242 15.130 1.00 86.44 80 ALA A C 1
ATOM 648 O O . ALA A 1 80 ? -14.308 5.548 16.140 1.00 86.44 80 ALA A O 1
ATOM 649 N N . ILE A 1 81 ? -14.176 4.466 14.169 1.00 82.94 81 ILE A N 1
ATOM 650 C CA . ILE A 1 81 ? -15.540 3.920 14.202 1.00 82.94 81 ILE A CA 1
ATOM 651 C C . ILE A 1 81 ? -15.692 2.926 15.351 1.00 82.94 81 ILE A C 1
ATOM 653 O O . ILE A 1 81 ? -16.581 3.087 16.182 1.00 82.94 81 ILE A O 1
ATOM 657 N N . ARG A 1 82 ? -14.785 1.945 15.468 1.00 83.19 82 ARG A N 1
ATOM 658 C CA . ARG A 1 82 ? -14.807 0.960 16.566 1.00 83.19 82 ARG A CA 1
ATOM 659 C C . ARG A 1 82 ? -14.742 1.624 17.939 1.00 83.19 82 ARG A C 1
ATOM 661 O O . ARG A 1 82 ? -15.404 1.171 18.872 1.00 83.19 82 ARG A O 1
ATOM 668 N N . LYS A 1 83 ? -13.954 2.694 18.067 1.00 87.00 83 LYS A N 1
ATOM 669 C CA . LYS A 1 83 ? -13.886 3.483 19.298 1.00 87.00 83 LYS A CA 1
ATOM 670 C C . LYS A 1 83 ? -15.213 4.180 19.596 1.00 87.00 83 LYS A C 1
ATOM 672 O O . LYS A 1 83 ? -15.698 4.049 20.713 1.00 87.00 83 LYS A O 1
ATOM 677 N N . SER A 1 84 ? -15.815 4.851 18.613 1.00 85.25 84 SER A N 1
ATOM 678 C CA . SER A 1 84 ? -17.125 5.497 18.793 1.00 85.25 84 SER A CA 1
ATOM 679 C C . SER A 1 84 ? -18.209 4.491 19.188 1.00 85.25 84 SER A C 1
ATOM 681 O O . SER A 1 84 ? -18.960 4.748 20.123 1.00 85.25 84 SER A O 1
ATOM 683 N N . ASP A 1 85 ? -18.245 3.320 18.544 1.00 83.56 85 ASP A N 1
ATOM 684 C CA . ASP A 1 85 ? -19.171 2.229 18.880 1.00 83.56 85 ASP A CA 1
ATOM 685 C C . ASP A 1 85 ? -19.002 1.770 20.337 1.00 83.56 85 ASP A C 1
ATOM 687 O O . ASP A 1 85 ? -19.985 1.598 21.062 1.00 83.56 85 ASP A O 1
ATOM 691 N N . LYS A 1 86 ? -17.753 1.595 20.787 1.00 86.81 86 LYS A N 1
ATOM 692 C CA . LYS A 1 86 ? -17.443 1.218 22.170 1.00 86.81 86 LYS A CA 1
ATOM 693 C C . LYS A 1 86 ? -17.862 2.304 23.160 1.00 86.81 86 LYS A C 1
ATOM 695 O O . LYS A 1 86 ? -18.498 1.988 24.162 1.00 86.81 86 LYS A O 1
ATOM 700 N N . ASP A 1 87 ? -17.534 3.561 22.876 1.00 87.62 87 ASP A N 1
ATOM 701 C CA . ASP A 1 87 ? -17.849 4.689 23.753 1.00 87.62 87 ASP A CA 1
ATOM 702 C C . ASP A 1 87 ? -19.374 4.866 23.894 1.00 87.62 87 ASP A C 1
ATOM 704 O O . ASP A 1 87 ? -19.868 5.098 25.000 1.00 87.62 87 ASP A O 1
ATOM 708 N N . LEU A 1 88 ? -20.136 4.680 22.808 1.00 86.50 88 LEU A N 1
ATOM 709 C CA . LEU A 1 88 ? -21.604 4.681 22.827 1.00 86.50 88 LEU A CA 1
ATOM 710 C C . LEU A 1 88 ? -22.172 3.506 23.635 1.00 86.50 88 LEU A C 1
ATOM 712 O O . LEU A 1 88 ? -23.073 3.703 24.452 1.00 86.50 88 LEU A O 1
ATOM 716 N N . ALA A 1 89 ? -21.640 2.294 23.455 1.00 88.00 89 ALA A N 1
ATOM 717 C CA . ALA A 1 89 ? -22.064 1.121 24.220 1.00 88.00 89 ALA A CA 1
ATOM 718 C C . ALA A 1 89 ? -21.787 1.282 25.726 1.00 88.00 89 ALA A C 1
ATOM 720 O O . ALA A 1 89 ? -22.641 0.966 26.557 1.00 88.00 89 ALA A O 1
ATOM 721 N N . ASP A 1 90 ? -20.623 1.824 26.088 1.00 88.75 90 ASP A N 1
ATOM 722 C CA . ASP A 1 90 ? -20.245 2.083 27.478 1.00 88.75 90 ASP A CA 1
ATOM 723 C C . ASP A 1 90 ? -21.152 3.158 28.112 1.00 88.75 90 ASP A C 1
ATOM 725 O O . ASP A 1 90 ? -21.548 3.028 29.273 1.00 88.75 90 ASP A O 1
ATOM 729 N N . GLN A 1 91 ? -21.534 4.198 27.360 1.00 86.25 91 GLN A N 1
ATOM 730 C CA . GLN A 1 91 ? -22.498 5.210 27.813 1.00 86.25 91 GLN A CA 1
ATOM 731 C C . GLN A 1 91 ? -23.903 4.632 28.012 1.00 86.25 91 GLN A C 1
ATOM 733 O O . GLN A 1 91 ? -24.530 4.910 29.036 1.00 86.25 91 GLN A O 1
ATOM 738 N N . LEU A 1 92 ? -24.382 3.799 27.083 1.00 84.88 92 LEU A N 1
ATOM 739 C CA . LEU A 1 92 ? -25.673 3.120 27.210 1.00 84.88 92 LEU A CA 1
ATOM 740 C C . LEU A 1 92 ? -25.705 2.212 28.446 1.00 84.88 92 LEU A C 1
ATOM 742 O O . LEU A 1 92 ? -26.636 2.301 29.242 1.00 84.88 92 LEU A O 1
ATOM 746 N N . ASN A 1 93 ? -24.662 1.410 28.671 1.00 80.56 93 ASN A N 1
ATOM 747 C CA . ASN A 1 93 ? -24.569 0.538 29.845 1.00 80.56 93 ASN A CA 1
ATOM 748 C C . ASN A 1 93 ? -24.552 1.323 31.167 1.00 80.56 93 ASN A C 1
ATOM 750 O O . ASN A 1 93 ? -25.232 0.939 32.119 1.00 80.56 93 ASN A O 1
ATOM 754 N N . LYS A 1 94 ? -23.826 2.448 31.226 1.00 81.12 94 LYS A N 1
ATOM 755 C CA . LYS A 1 94 ? -23.825 3.343 32.398 1.00 81.12 94 LYS A CA 1
ATOM 756 C C . LYS A 1 94 ? -25.190 3.997 32.628 1.00 81.12 94 LYS A C 1
ATOM 758 O O . LYS A 1 94 ? -25.637 4.082 33.769 1.00 81.12 94 LYS A O 1
ATOM 763 N N . GLY A 1 95 ? -25.862 4.430 31.561 1.00 72.06 95 GLY A N 1
ATOM 764 C CA . GLY A 1 95 ? -27.204 5.010 31.628 1.00 72.06 95 GLY A CA 1
ATOM 765 C C . GLY A 1 95 ? -28.257 4.017 32.126 1.00 72.06 95 GLY A C 1
ATOM 766 O O . GLY A 1 95 ? -29.079 4.372 32.968 1.00 72.06 95 GLY A O 1
ATOM 767 N N . VAL A 1 96 ? -28.183 2.760 31.678 1.00 64.69 96 VAL A N 1
ATOM 768 C CA . VAL A 1 96 ? -29.054 1.665 32.142 1.00 64.69 96 VAL A CA 1
ATOM 769 C C . VAL A 1 96 ? -28.783 1.318 33.611 1.00 64.69 96 VAL A C 1
ATOM 771 O O . VAL A 1 96 ? -29.730 1.125 34.369 1.00 64.69 96 VAL A O 1
ATOM 774 N N . HIS A 1 97 ? -27.521 1.313 34.056 1.00 58.31 97 HIS A N 1
ATOM 775 C CA . HIS A 1 97 ? -27.181 1.102 35.472 1.00 58.31 97 HIS A CA 1
ATOM 776 C C . HIS A 1 97 ? -27.725 2.205 36.396 1.00 58.31 97 HIS A C 1
ATOM 778 O O . HIS A 1 97 ? -28.084 1.924 37.535 1.00 58.31 97 HIS A O 1
ATOM 784 N N . ASN A 1 98 ? -27.830 3.446 35.912 1.00 56.25 98 ASN A N 1
ATOM 785 C CA . ASN A 1 98 ? -28.323 4.571 36.711 1.00 56.25 98 ASN A CA 1
ATOM 786 C C . ASN A 1 98 ? -29.863 4.644 36.796 1.00 56.25 98 ASN A C 1
ATOM 788 O O . ASN A 1 98 ? -30.394 5.322 37.669 1.00 56.25 98 ASN A O 1
ATOM 792 N N . GLN A 1 99 ? -30.593 3.951 35.912 1.00 54.88 99 GLN A N 1
ATOM 793 C CA . GLN A 1 99 ? -32.066 3.877 35.935 1.00 54.88 99 GLN A CA 1
ATOM 794 C C . GLN A 1 99 ? -32.607 2.680 36.739 1.00 54.88 99 GLN A C 1
ATOM 796 O O . GLN A 1 99 ? -33.814 2.573 36.938 1.00 54.88 99 GLN A O 1
ATOM 801 N N . GLY A 1 100 ? -31.730 1.787 37.210 1.00 48.75 100 GLY A N 1
ATOM 802 C CA . GLY A 1 100 ? -32.090 0.566 37.935 1.00 48.75 100 GLY A CA 1
ATOM 803 C C . GLY A 1 100 ? -31.970 0.632 39.460 1.00 48.75 100 GLY A C 1
ATOM 804 O O . GLY A 1 100 ? -32.097 -0.413 40.086 1.00 48.75 100 GLY A O 1
ATOM 805 N N . ALA A 1 101 ? -31.705 1.796 40.065 1.00 46.72 101 ALA A N 1
ATOM 806 C CA . ALA A 1 101 ? -31.678 1.951 41.522 1.00 46.72 101 ALA A CA 1
ATOM 807 C C . ALA A 1 101 ? -33.084 2.319 42.047 1.00 46.72 101 ALA A C 1
ATOM 809 O O . ALA A 1 101 ? -33.521 3.453 41.827 1.00 46.72 101 ALA A O 1
ATOM 810 N N . PRO A 1 102 ? -33.815 1.407 42.722 1.00 47.22 102 PRO A N 1
ATOM 811 C CA . PRO A 1 102 ? -35.034 1.762 43.435 1.00 47.22 102 PRO A CA 1
ATOM 812 C C . PRO A 1 102 ? -34.661 2.533 44.707 1.00 47.22 102 PRO A C 1
ATOM 814 O O . PRO A 1 102 ? -33.722 2.149 45.409 1.00 47.22 102 PRO A O 1
ATOM 817 N N . GLN A 1 103 ? -35.394 3.614 44.977 1.00 45.81 103 GLN A N 1
ATOM 818 C CA . GLN A 1 103 ? -35.460 4.239 46.302 1.00 45.81 103 GLN A CA 1
ATOM 819 C C . GLN A 1 103 ? -36.318 3.387 47.238 1.00 45.81 103 GLN A C 1
ATOM 821 O O . GLN A 1 103 ? -37.299 2.792 46.733 1.00 45.81 103 GLN A O 1
#

Sequence (103 aa):
MADRLSVDLDALDDFRTRLDTIKQQLDSSHHTIDSYDDAYGSDKVRDAMHHFESHWRDGRKHVEKTAETLANMAHESVKAIRKSDKDLADQLNKGVHNQGAPQ

pLDDT: mean 74.39, std 12.2, range [39.75, 88.75]

Mean predicted aligned error: 11.8 Å